Protein AF-A0A9W6P1V9-F1 (afdb_monomer_lite)

pLDDT: mean 80.66, std 15.57, range [34.44, 96.56]

Structure (mmCIF, N/CA/C/O backbone):
data_AF-A0A9W6P1V9-F1
#
_entry.id   AF-A0A9W6P1V9-F1
#
loop_
_atom_site.group_PDB
_atom_site.id
_atom_site.type_symbol
_atom_site.label_atom_id
_atom_site.label_alt_id
_atom_site.label_comp_id
_atom_site.label_asym_id
_atom_site.label_entity_id
_atom_site.label_seq_id
_atom_site.pdbx_PDB_ins_code
_atom_site.Cartn_x
_atom_site.Cartn_y
_atom_site.Cartn_z
_atom_site.occupancy
_atom_site.B_iso_or_equiv
_atom_site.auth_seq_id
_atom_site.auth_comp_id
_atom_site.auth_asym_id
_atom_site.auth_atom_id
_atom_site.pdbx_PDB_model_num
ATOM 1 N N . MET A 1 1 ? -7.495 -9.357 29.248 1.00 41.78 1 MET A N 1
ATOM 2 C CA . MET A 1 1 ? -6.090 -9.731 28.996 1.00 41.78 1 MET A CA 1
ATOM 3 C C . MET A 1 1 ? -5.977 -9.856 27.487 1.00 41.78 1 MET A C 1
ATOM 5 O O . MET A 1 1 ? -6.471 -10.828 26.953 1.00 41.78 1 MET A O 1
ATOM 9 N N . GLU A 1 2 ? -5.677 -8.783 26.758 1.00 34.44 2 GLU A N 1
ATOM 10 C CA . GLU A 1 2 ? -4.293 -8.372 26.503 1.00 34.44 2 GLU A CA 1
ATOM 11 C C . GLU A 1 2 ? -4.237 -6.887 26.076 1.00 34.44 2 GLU A C 1
ATOM 13 O O . GLU A 1 2 ? -4.436 -6.533 24.920 1.00 34.44 2 GLU A O 1
ATOM 18 N N . ALA A 1 3 ? -3.998 -5.996 27.042 1.00 36.69 3 ALA A N 1
ATOM 19 C CA . ALA A 1 3 ? -3.749 -4.567 26.825 1.00 36.69 3 ALA A CA 1
ATOM 20 C C . ALA A 1 3 ? -2.235 -4.279 26.880 1.00 36.69 3 ALA A C 1
ATOM 22 O O . ALA A 1 3 ? -1.789 -3.393 27.603 1.00 36.69 3 ALA A O 1
ATOM 23 N N . ALA A 1 4 ? -1.431 -5.084 26.176 1.00 42.25 4 ALA A N 1
ATOM 24 C CA . ALA A 1 4 ? 0.021 -5.142 26.373 1.00 42.25 4 ALA A CA 1
ATOM 25 C C . ALA A 1 4 ? 0.861 -4.910 25.099 1.00 42.25 4 ALA A C 1
ATOM 27 O O . ALA A 1 4 ? 1.992 -5.371 25.031 1.00 42.25 4 ALA A O 1
ATOM 28 N N . ALA A 1 5 ? 0.360 -4.159 24.109 1.00 46.81 5 ALA A N 1
ATOM 29 C CA . ALA A 1 5 ? 1.117 -3.868 22.877 1.00 46.81 5 ALA A CA 1
ATOM 30 C C . ALA A 1 5 ? 1.368 -2.370 22.593 1.00 46.81 5 ALA A C 1
ATOM 32 O O . ALA A 1 5 ? 1.925 -2.026 21.556 1.00 46.81 5 ALA A O 1
ATOM 33 N N . ALA A 1 6 ? 1.001 -1.453 23.497 1.00 47.28 6 ALA A N 1
ATOM 34 C CA . ALA A 1 6 ? 1.212 -0.009 23.294 1.00 47.28 6 ALA A CA 1
ATOM 35 C C . ALA A 1 6 ? 2.557 0.519 23.850 1.00 47.28 6 ALA A C 1
ATOM 37 O O . ALA A 1 6 ? 2.882 1.695 23.692 1.00 47.28 6 ALA A O 1
ATOM 38 N N . GLY A 1 7 ? 3.343 -0.336 24.516 1.00 38.47 7 GLY A N 1
ATOM 39 C CA . GLY A 1 7 ? 4.495 0.064 25.337 1.00 38.47 7 GLY A CA 1
ATOM 40 C C . GLY A 1 7 ? 5.788 0.421 24.593 1.00 38.47 7 GLY A C 1
ATOM 41 O O . GLY A 1 7 ? 6.747 0.835 25.238 1.00 38.47 7 GLY A O 1
ATOM 42 N N . HIS A 1 8 ? 5.847 0.280 23.264 1.00 48.06 8 HIS A N 1
ATOM 43 C CA . HIS A 1 8 ? 7.069 0.576 22.499 1.00 48.06 8 HIS A CA 1
ATOM 44 C C . HIS A 1 8 ? 6.814 1.245 21.143 1.00 48.06 8 HIS A C 1
ATOM 46 O O . HIS A 1 8 ? 7.535 1.027 20.171 1.00 48.06 8 HIS A O 1
ATOM 52 N N . LEU A 1 9 ? 5.781 2.088 21.068 1.00 50.62 9 LEU A N 1
ATOM 53 C CA . LEU A 1 9 ? 5.585 2.961 19.912 1.00 50.62 9 LEU A CA 1
ATOM 54 C C . LEU A 1 9 ? 6.809 3.890 19.800 1.00 50.62 9 LEU A C 1
ATOM 56 O O . LEU A 1 9 ? 7.107 4.653 20.720 1.00 50.62 9 LEU A O 1
ATOM 60 N N . THR A 1 10 ? 7.556 3.767 18.702 1.00 59.53 10 THR A N 1
ATOM 61 C CA . THR A 1 10 ? 8.839 4.446 18.473 1.00 59.53 10 THR A CA 1
ATOM 62 C C . THR A 1 10 ? 8.734 5.970 18.644 1.00 59.53 10 THR A C 1
ATOM 64 O O . THR A 1 10 ? 7.680 6.550 18.375 1.00 59.53 10 THR A O 1
ATOM 67 N N . PRO A 1 11 ? 9.827 6.671 19.017 1.00 60.91 11 PRO A N 1
ATOM 68 C CA . PRO A 1 11 ? 9.830 8.133 19.155 1.00 60.91 11 PRO A CA 1
ATOM 69 C C . PRO A 1 11 ? 9.291 8.877 17.922 1.00 60.91 11 PRO A C 1
ATOM 71 O O . PRO A 1 11 ? 8.658 9.920 18.062 1.00 60.91 11 PRO A O 1
ATOM 74 N N . ARG A 1 12 ? 9.470 8.301 16.722 1.00 70.88 12 ARG A N 1
ATOM 75 C CA . ARG A 1 12 ? 8.959 8.824 15.443 1.00 70.88 12 ARG A CA 1
ATOM 76 C C . ARG A 1 12 ? 7.430 8.932 15.384 1.00 70.88 12 ARG A C 1
ATOM 78 O O . ARG A 1 12 ? 6.927 9.834 14.729 1.00 70.88 12 ARG A O 1
ATOM 85 N N . LEU A 1 13 ? 6.685 8.076 16.088 1.00 67.06 13 LEU A N 1
ATOM 86 C CA . LEU A 1 13 ? 5.215 8.147 16.136 1.00 67.06 13 LEU A CA 1
ATOM 87 C C . LEU A 1 13 ? 4.699 9.324 16.980 1.00 67.06 13 LEU A C 1
ATOM 89 O O . LEU A 1 13 ? 3.519 9.658 16.907 1.00 67.06 13 LEU A O 1
ATOM 93 N N . ARG A 1 14 ? 5.569 9.962 17.777 1.00 74.00 14 ARG A N 1
ATOM 94 C CA . ARG A 1 14 ? 5.253 11.175 18.552 1.00 74.00 14 ARG A CA 1
ATOM 95 C C . ARG A 1 14 ? 5.633 12.467 17.828 1.00 74.00 14 ARG A C 1
ATOM 97 O O . ARG A 1 14 ? 5.340 13.546 18.346 1.00 74.00 14 ARG A O 1
ATOM 104 N N . THR A 1 15 ? 6.284 12.379 16.667 1.00 78.56 15 THR A N 1
ATOM 105 C CA . THR A 1 15 ? 6.623 13.549 15.857 1.00 78.56 15 THR A CA 1
ATOM 106 C C . THR A 1 15 ? 5.342 14.278 15.471 1.00 78.56 15 THR A C 1
ATOM 108 O O . THR A 1 15 ? 4.416 13.671 14.940 1.00 78.56 15 THR A O 1
ATOM 111 N N . ARG A 1 16 ? 5.290 15.585 15.736 1.00 79.88 16 ARG A N 1
ATOM 112 C CA . ARG A 1 16 ? 4.231 16.464 15.235 1.00 79.88 16 ARG A CA 1
ATOM 113 C C . ARG A 1 16 ? 4.710 17.060 13.913 1.00 79.88 16 ARG A C 1
ATOM 115 O O . ARG A 1 16 ? 5.626 17.881 13.959 1.00 79.88 16 ARG A O 1
ATOM 122 N N . PRO A 1 17 ? 4.155 16.649 12.759 1.00 80.12 17 PRO A N 1
ATOM 123 C CA . PRO A 1 17 ? 4.463 17.313 11.500 1.00 80.12 17 PRO A CA 1
ATOM 124 C C . PRO A 1 17 ? 4.021 18.776 11.593 1.00 80.12 17 PRO A C 1
ATOM 126 O O . PRO A 1 17 ? 2.990 19.064 12.208 1.00 80.12 17 PRO A O 1
ATOM 129 N N . GLY A 1 18 ? 4.778 19.699 10.999 1.00 80.75 18 GLY A N 1
ATOM 130 C CA . GLY A 1 18 ? 4.289 21.067 10.817 1.00 80.75 18 GLY A CA 1
ATOM 131 C C . GLY A 1 18 ? 3.092 21.107 9.863 1.00 80.75 18 GLY A C 1
ATOM 132 O O . GLY A 1 18 ? 2.766 20.108 9.223 1.00 80.75 18 GLY A O 1
ATOM 133 N N . GLU A 1 19 ? 2.445 22.265 9.735 1.00 75.56 19 GLU A N 1
ATOM 134 C CA . GLU A 1 19 ? 1.196 22.425 8.963 1.00 75.56 19 GLU A CA 1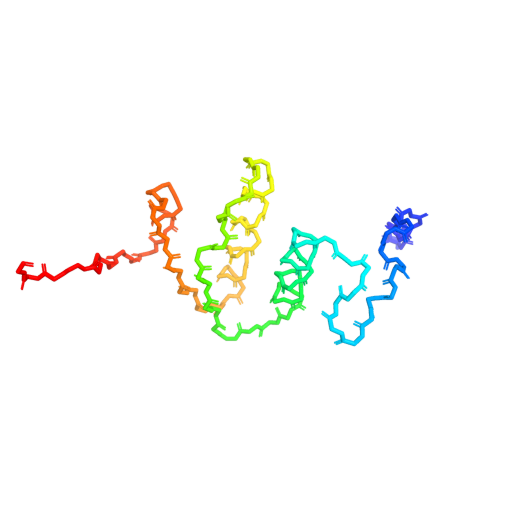
ATOM 135 C C . GLU A 1 19 ? 1.300 21.961 7.499 1.00 75.56 19 GLU A C 1
ATOM 137 O O . GLU A 1 19 ? 0.318 21.506 6.919 1.00 75.56 19 GLU A O 1
ATOM 142 N N . THR A 1 20 ? 2.501 22.002 6.918 1.00 76.75 20 THR A N 1
ATOM 143 C CA . THR A 1 20 ? 2.800 21.548 5.550 1.00 76.75 20 THR A CA 1
ATOM 144 C C . THR A 1 20 ? 3.438 20.155 5.479 1.00 76.75 20 THR A C 1
ATOM 146 O O . THR A 1 20 ? 3.930 19.751 4.429 1.00 76.75 20 THR A O 1
ATOM 149 N N . GLY A 1 21 ? 3.471 19.408 6.587 1.00 71.31 21 GLY A N 1
ATOM 150 C CA . GLY A 1 21 ? 4.187 18.132 6.696 1.00 71.31 21 GLY A CA 1
ATOM 151 C C . GLY A 1 21 ? 5.687 18.280 6.979 1.00 71.31 21 GLY A C 1
ATOM 152 O O . GLY A 1 21 ? 6.429 17.303 6.869 1.00 71.31 21 GLY A O 1
ATOM 153 N N . SER A 1 22 ? 6.149 19.480 7.354 1.00 77.25 22 SER A N 1
ATOM 154 C CA . SER A 1 22 ? 7.550 19.711 7.716 1.00 77.25 22 SER A CA 1
ATOM 155 C C . SER A 1 22 ? 7.981 18.811 8.883 1.00 77.25 22 SER A C 1
ATOM 157 O O . SER A 1 22 ? 7.213 18.550 9.811 1.00 77.25 22 SER A O 1
ATOM 159 N N . GLY A 1 23 ? 9.209 18.290 8.812 1.00 79.00 23 GLY A N 1
ATOM 160 C CA . GLY A 1 23 ? 9.719 17.295 9.765 1.00 79.00 23 GLY A CA 1
ATOM 161 C C . GLY A 1 23 ? 9.449 15.834 9.380 1.00 79.00 23 GLY A C 1
ATOM 162 O O . GLY A 1 23 ? 9.905 14.940 10.090 1.00 79.00 23 GLY A O 1
ATOM 163 N N . LEU A 1 24 ? 8.772 15.584 8.253 1.00 82.31 24 LEU A N 1
ATOM 164 C CA . LEU A 1 24 ? 8.685 14.272 7.612 1.00 82.31 24 LEU A CA 1
ATOM 165 C C . LEU A 1 24 ? 9.499 14.271 6.314 1.00 82.31 24 LEU A C 1
ATOM 167 O O . LEU A 1 24 ? 9.441 15.214 5.526 1.00 82.31 24 LEU A O 1
ATOM 171 N N . SER A 1 25 ? 10.232 13.190 6.058 1.00 82.19 25 SER A N 1
ATOM 172 C CA . SER A 1 25 ? 10.716 12.897 4.704 1.00 82.19 25 SER A CA 1
ATOM 173 C C . SER A 1 25 ? 9.540 12.605 3.761 1.00 82.19 25 SER A C 1
ATOM 175 O O . SER A 1 25 ? 8.460 12.212 4.207 1.00 82.19 25 SER A O 1
ATOM 177 N N . GLY A 1 26 ? 9.747 12.723 2.444 1.00 77.94 26 GLY A N 1
ATOM 178 C CA . GLY A 1 26 ? 8.702 12.411 1.456 1.00 77.94 26 GLY A CA 1
ATOM 179 C C . GLY A 1 26 ? 8.121 10.998 1.615 1.00 77.94 26 GLY A C 1
ATOM 180 O O . GLY A 1 26 ? 6.905 10.815 1.587 1.00 77.94 26 GLY A O 1
ATOM 181 N N . GLY A 1 27 ? 8.974 10.007 1.902 1.00 75.06 27 GLY A N 1
ATOM 182 C CA . GLY A 1 27 ? 8.536 8.636 2.183 1.00 75.06 27 GLY A CA 1
ATOM 183 C C . GLY A 1 27 ? 7.737 8.497 3.485 1.00 75.06 27 GLY A C 1
ATOM 184 O O . GLY A 1 27 ? 6.791 7.714 3.548 1.00 75.06 27 GLY A O 1
ATOM 185 N N . GLU A 1 28 ? 8.060 9.269 4.526 1.00 81.50 28 GLU A N 1
ATOM 186 C CA . GLU A 1 28 ? 7.281 9.281 5.773 1.00 81.50 28 GLU A CA 1
ATOM 187 C C . GLU A 1 28 ? 5.916 9.938 5.593 1.00 81.50 28 GLU A C 1
ATOM 189 O O . GLU A 1 28 ? 4.923 9.398 6.077 1.00 81.50 28 GLU A O 1
ATOM 194 N N . ALA A 1 29 ? 5.844 11.050 4.859 1.00 81.00 29 ALA A N 1
ATOM 195 C CA . ALA A 1 29 ? 4.578 11.693 4.526 1.00 81.00 29 ALA A CA 1
ATOM 196 C C . ALA A 1 29 ? 3.671 10.752 3.711 1.00 81.00 29 ALA A C 1
ATOM 198 O O . ALA A 1 29 ? 2.485 10.617 4.022 1.00 81.00 29 ALA A O 1
ATOM 199 N N . ARG A 1 30 ? 4.237 10.024 2.733 1.00 74.56 30 ARG A N 1
ATOM 200 C CA . ARG A 1 30 ? 3.507 9.021 1.937 1.00 74.56 30 ARG A CA 1
ATOM 201 C C . ARG A 1 30 ? 2.983 7.874 2.802 1.00 74.56 30 ARG A C 1
ATOM 203 O O . ARG A 1 30 ? 1.792 7.569 2.750 1.00 74.56 30 ARG A O 1
ATOM 210 N N . ARG A 1 31 ? 3.834 7.282 3.652 1.00 77.12 31 ARG A N 1
ATOM 211 C CA . ARG A 1 31 ? 3.425 6.211 4.582 1.00 77.12 31 ARG A CA 1
ATOM 212 C C . ARG A 1 31 ? 2.367 6.679 5.578 1.00 77.12 31 ARG A C 1
ATOM 214 O O . ARG A 1 31 ? 1.438 5.928 5.851 1.00 77.12 31 ARG A O 1
ATOM 221 N N . LEU A 1 32 ? 2.469 7.906 6.093 1.00 82.94 32 LEU A N 1
ATOM 222 C CA . LEU A 1 32 ? 1.468 8.471 6.998 1.00 82.94 32 LEU A CA 1
ATOM 223 C C . LEU A 1 32 ? 0.120 8.678 6.295 1.00 82.94 32 LEU A C 1
ATOM 225 O O . LEU A 1 32 ? -0.915 8.354 6.871 1.00 82.94 32 LEU A O 1
ATOM 229 N N . SER A 1 33 ? 0.120 9.177 5.055 1.00 78.31 33 SER A N 1
ATOM 230 C CA . SER A 1 33 ? -1.099 9.319 4.246 1.00 78.31 33 SER A CA 1
ATOM 231 C C . SER A 1 33 ? -1.792 7.971 4.037 1.00 78.31 33 SER A C 1
ATOM 233 O O . SER A 1 33 ? -2.982 7.827 4.322 1.00 78.31 33 SER A O 1
ATOM 235 N N . LEU A 1 34 ? -1.023 6.951 3.648 1.00 75.44 34 LEU A N 1
ATOM 236 C CA . LEU A 1 34 ? -1.538 5.597 3.495 1.00 75.44 34 LEU A CA 1
ATOM 237 C C . LEU A 1 34 ? -2.060 5.030 4.823 1.00 75.44 34 LEU A C 1
ATOM 239 O O . LEU A 1 34 ? -3.172 4.517 4.867 1.00 75.44 34 LEU A O 1
ATOM 243 N N . ALA A 1 35 ? -1.301 5.154 5.915 1.00 80.19 35 ALA A N 1
ATOM 244 C CA . ALA A 1 35 ? -1.735 4.688 7.230 1.00 80.19 35 ALA A CA 1
ATOM 245 C C . ALA A 1 35 ? -3.056 5.348 7.654 1.00 80.19 35 ALA A C 1
ATOM 247 O O . ALA A 1 35 ? -3.948 4.668 8.152 1.00 80.19 35 ALA A O 1
ATOM 248 N N . ARG A 1 36 ? -3.230 6.652 7.395 1.00 79.19 36 ARG A N 1
ATOM 249 C CA . ARG A 1 36 ? -4.499 7.356 7.640 1.00 79.19 36 ARG A CA 1
ATOM 250 C C . ARG A 1 36 ? -5.648 6.799 6.802 1.00 79.19 36 ARG A C 1
ATOM 252 O O . ARG A 1 36 ? -6.741 6.652 7.336 1.00 79.19 36 ARG A O 1
ATOM 259 N N . ALA A 1 37 ? -5.409 6.484 5.530 1.00 71.44 37 ALA A N 1
ATOM 260 C CA . ALA A 1 37 ? -6.416 5.877 4.661 1.00 71.44 37 ALA A CA 1
ATOM 261 C C . ALA A 1 37 ? -6.799 4.451 5.102 1.00 71.44 37 ALA A C 1
ATOM 263 O O . ALA A 1 37 ? -7.950 4.053 4.958 1.00 71.44 37 ALA A O 1
ATOM 264 N N . LEU A 1 38 ? -5.855 3.693 5.670 1.00 72.12 38 LEU A N 1
ATOM 265 C CA . LEU A 1 38 ? -6.088 2.335 6.174 1.00 72.12 38 LEU A CA 1
ATOM 266 C C . LEU A 1 38 ? -6.719 2.294 7.578 1.00 72.12 38 LEU A C 1
ATOM 268 O O . LEU A 1 38 ? -7.275 1.272 7.965 1.00 72.12 38 LEU A O 1
ATOM 272 N N . LEU A 1 39 ? -6.633 3.375 8.360 1.00 79.38 39 LEU A N 1
ATOM 273 C CA . LE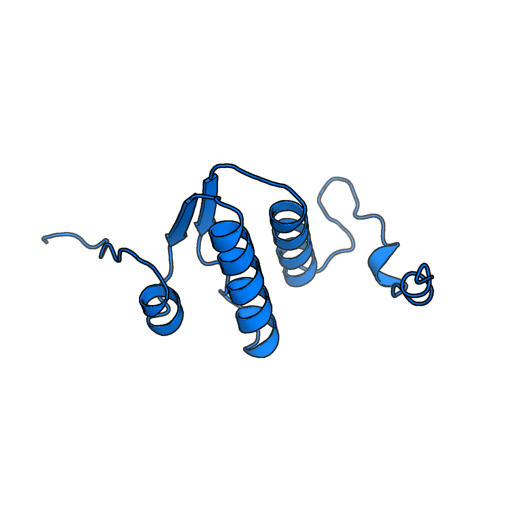U A 1 39 ? -7.246 3.459 9.695 1.00 79.38 39 LEU A CA 1
ATOM 274 C C . LEU A 1 39 ? -8.761 3.707 9.658 1.00 79.38 39 LEU A C 1
ATOM 276 O O . LEU A 1 39 ? -9.422 3.601 10.690 1.00 79.38 39 LEU A O 1
ATOM 280 N N . THR A 1 40 ? -9.318 4.055 8.501 1.00 75.38 40 THR A N 1
ATOM 281 C CA . THR A 1 40 ? -10.755 4.279 8.323 1.00 75.38 40 THR A CA 1
ATOM 282 C C . THR A 1 40 ? -11.435 3.057 7.694 1.00 75.38 40 THR A C 1
ATOM 284 O O . THR A 1 40 ? -10.790 2.128 7.202 1.00 75.38 40 THR A O 1
ATOM 287 N N . THR A 1 41 ? -12.769 3.051 7.691 1.00 78.44 41 THR A N 1
ATOM 288 C CA . THR A 1 41 ? -13.600 2.083 6.953 1.00 78.44 41 THR A CA 1
ATOM 289 C C . THR A 1 41 ? -14.259 2.774 5.751 1.00 78.44 41 THR A C 1
ATOM 291 O O . THR A 1 41 ? -15.451 3.069 5.806 1.00 78.44 41 THR A O 1
ATOM 294 N N . PRO A 1 42 ? -13.496 3.132 4.702 1.00 83.62 42 PRO A N 1
ATOM 295 C CA . PRO A 1 42 ? -14.047 3.785 3.526 1.00 83.62 42 PRO A CA 1
ATOM 296 C C . PRO A 1 42 ? -14.857 2.795 2.683 1.00 83.62 42 PRO A C 1
ATOM 298 O O . PRO A 1 42 ? -14.457 1.643 2.521 1.00 83.62 42 PRO A O 1
ATOM 301 N N . ASP A 1 43 ? -15.938 3.275 2.070 1.00 91.25 43 ASP A N 1
ATOM 302 C CA . ASP A 1 43 ? -16.692 2.500 1.077 1.00 91.25 43 ASP A CA 1
ATOM 303 C C . ASP A 1 43 ? -15.901 2.331 -0.233 1.00 91.25 43 ASP A C 1
ATOM 305 O O . ASP A 1 43 ? -16.039 1.326 -0.932 1.00 91.25 43 ASP A O 1
ATOM 309 N N . VAL A 1 44 ? -15.045 3.309 -0.567 1.00 93.44 44 VAL A N 1
ATOM 310 C CA . VAL A 1 44 ? -14.218 3.330 -1.783 1.00 93.44 44 VAL A CA 1
ATOM 311 C C . VAL A 1 44 ? -12.813 3.855 -1.477 1.00 93.44 44 VAL A C 1
ATOM 313 O O . VAL A 1 44 ? -12.653 4.873 -0.805 1.00 93.44 44 VAL A O 1
ATOM 316 N N . ILE A 1 45 ? -11.793 3.187 -2.015 1.00 92.12 45 ILE A N 1
ATOM 317 C CA . ILE A 1 45 ? -10.385 3.590 -1.963 1.00 92.12 45 ILE A CA 1
ATOM 318 C C . ILE A 1 45 ? -9.875 3.771 -3.389 1.00 92.12 45 ILE A C 1
ATOM 320 O O . ILE A 1 45 ? -9.915 2.837 -4.190 1.00 92.12 45 ILE A O 1
ATOM 324 N N . LEU A 1 46 ? -9.355 4.965 -3.675 1.00 92.69 46 LEU A N 1
ATOM 325 C CA . LEU A 1 46 ? -8.639 5.280 -4.908 1.00 92.69 46 LEU A CA 1
ATOM 326 C C . LEU A 1 46 ? -7.151 5.407 -4.578 1.00 92.69 46 LEU A C 1
ATOM 328 O O . LEU A 1 46 ? -6.777 6.209 -3.721 1.00 92.69 46 LEU A O 1
ATOM 332 N N . ALA A 1 47 ? -6.315 4.612 -5.234 1.00 91.00 47 ALA A N 1
ATOM 333 C CA . ALA A 1 47 ? -4.880 4.580 -4.990 1.00 91.00 47 ALA A CA 1
ATOM 334 C C . ALA A 1 47 ? -4.114 4.714 -6.309 1.00 91.00 47 ALA A C 1
ATOM 336 O O . ALA A 1 47 ? -4.122 3.806 -7.138 1.00 91.00 47 ALA A O 1
ATOM 337 N N . ASP A 1 48 ? -3.457 5.858 -6.481 1.00 91.56 48 ASP A N 1
ATOM 338 C CA . ASP A 1 48 ? -2.613 6.150 -7.636 1.00 91.56 48 ASP A CA 1
ATOM 339 C C .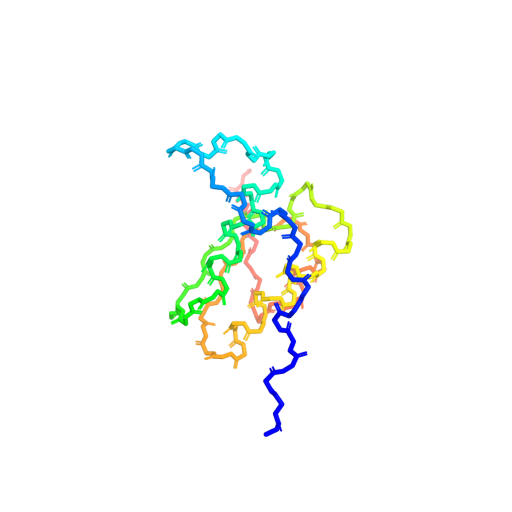 ASP A 1 48 ? -1.156 5.798 -7.318 1.00 91.56 48 ASP A C 1
ATOM 341 O O . ASP A 1 48 ? -0.565 6.350 -6.384 1.00 91.56 48 ASP A O 1
ATOM 345 N N . GLU A 1 49 ? -0.618 4.809 -8.032 1.00 91.69 49 GLU A N 1
ATOM 346 C CA . GLU A 1 49 ? 0.729 4.261 -7.865 1.00 91.69 49 GLU A CA 1
ATOM 347 C C . GLU A 1 49 ? 1.118 4.036 -6.387 1.00 91.69 49 GLU A C 1
ATOM 349 O O . GLU A 1 49 ? 2.102 4.598 -5.889 1.00 91.69 49 GLU A O 1
ATOM 354 N N . PRO A 1 50 ? 0.349 3.236 -5.619 1.00 87.38 50 PRO A N 1
ATOM 355 C CA . PRO A 1 50 ? 0.493 3.165 -4.161 1.00 87.38 50 PRO A CA 1
ATOM 356 C C . PRO A 1 50 ? 1.846 2.624 -3.692 1.00 87.38 50 PRO A C 1
ATOM 358 O O . PRO A 1 50 ? 2.251 2.888 -2.560 1.00 87.38 50 PRO A O 1
ATOM 361 N N . THR A 1 51 ? 2.534 1.874 -4.548 1.00 89.19 51 THR A N 1
ATOM 362 C CA . THR A 1 51 ? 3.806 1.206 -4.265 1.00 89.19 51 THR A CA 1
ATOM 363 C C . THR A 1 51 ? 5.004 1.859 -4.954 1.00 89.19 51 THR A C 1
ATOM 365 O O . THR A 1 51 ? 6.126 1.397 -4.756 1.00 89.19 51 THR A O 1
ATOM 368 N N . ALA A 1 52 ? 4.802 2.937 -5.722 1.00 87.56 52 ALA A N 1
ATOM 369 C CA . ALA A 1 52 ? 5.895 3.619 -6.409 1.00 87.56 52 ALA A CA 1
ATOM 370 C C . ALA A 1 52 ? 6.928 4.188 -5.425 1.00 87.56 52 ALA A C 1
ATOM 372 O O . ALA A 1 52 ? 6.579 4.742 -4.377 1.00 87.56 52 ALA A O 1
ATOM 373 N N . ASP A 1 53 ? 8.202 4.050 -5.798 1.00 84.56 53 ASP A N 1
ATOM 374 C CA . ASP A 1 53 ? 9.377 4.496 -5.038 1.00 84.56 53 ASP A CA 1
ATOM 375 C C . ASP A 1 53 ? 9.525 3.862 -3.640 1.00 84.56 53 ASP A C 1
ATOM 377 O O . ASP A 1 53 ? 10.276 4.365 -2.799 1.00 84.56 53 ASP A O 1
ATOM 381 N N . LEU A 1 54 ? 8.812 2.763 -3.365 1.00 83.94 54 LEU A N 1
ATOM 382 C CA . LEU A 1 54 ? 8.946 1.999 -2.126 1.00 83.94 54 LEU A CA 1
ATOM 383 C C . LEU A 1 54 ? 9.903 0.822 -2.322 1.00 83.94 54 LEU A C 1
ATOM 385 O O . LEU A 1 54 ? 9.950 0.196 -3.380 1.00 83.94 54 LEU A O 1
ATOM 389 N N . ASP A 1 55 ? 10.645 0.485 -1.269 1.00 86.81 55 ASP A N 1
ATOM 390 C CA . ASP A 1 55 ? 11.359 -0.785 -1.211 1.00 86.81 55 ASP A CA 1
ATOM 391 C C . ASP A 1 55 ? 10.370 -1.967 -1.209 1.00 86.81 55 ASP A C 1
ATOM 393 O O . ASP A 1 55 ? 9.187 -1.820 -0.887 1.00 86.81 55 ASP A O 1
ATOM 397 N N . ALA A 1 56 ? 10.859 -3.156 -1.564 1.00 86.56 56 ALA A N 1
ATOM 398 C CA . ALA A 1 56 ? 10.017 -4.336 -1.754 1.00 86.56 56 ALA A CA 1
ATOM 399 C C . ALA A 1 56 ? 9.229 -4.743 -0.495 1.00 86.56 56 ALA A C 1
ATOM 401 O O . ALA A 1 56 ? 8.086 -5.198 -0.602 1.00 86.56 56 ALA A O 1
ATOM 402 N N . GLU A 1 57 ? 9.815 -4.580 0.695 1.00 87.38 57 GLU A N 1
ATOM 403 C CA . GLU A 1 57 ? 9.155 -4.919 1.957 1.00 87.38 57 GLU A CA 1
ATOM 404 C C . GLU A 1 57 ? 8.012 -3.941 2.237 1.00 87.38 57 GLU A C 1
ATOM 406 O O . GLU A 1 57 ? 6.873 -4.359 2.480 1.00 87.38 57 GLU A O 1
ATOM 411 N N . THR A 1 58 ? 8.282 -2.640 2.111 1.00 82.69 58 THR A N 1
ATOM 412 C CA . THR A 1 58 ? 7.266 -1.602 2.282 1.00 82.69 58 THR A CA 1
ATOM 413 C C . THR A 1 58 ? 6.149 -1.749 1.246 1.00 82.69 58 THR A C 1
ATOM 415 O O . THR A 1 58 ? 4.977 -1.747 1.620 1.00 82.69 58 THR A O 1
ATOM 418 N N . ALA A 1 59 ? 6.469 -1.942 -0.038 1.00 88.00 59 ALA A N 1
ATOM 419 C CA . ALA A 1 59 ? 5.482 -2.124 -1.108 1.00 88.00 59 ALA A CA 1
ATOM 420 C C . ALA A 1 59 ? 4.543 -3.314 -0.842 1.00 88.00 59 ALA A C 1
ATOM 422 O O . ALA A 1 59 ? 3.322 -3.216 -1.026 1.00 88.00 59 ALA A O 1
ATOM 423 N N . ARG A 1 60 ? 5.095 -4.427 -0.341 1.00 89.31 60 ARG A N 1
ATOM 424 C CA . ARG A 1 60 ? 4.311 -5.595 0.071 1.00 89.31 60 ARG A CA 1
ATOM 425 C C . ARG A 1 60 ? 3.360 -5.245 1.214 1.00 89.31 60 ARG A C 1
ATOM 427 O O . ARG A 1 60 ? 2.173 -5.546 1.115 1.00 89.31 60 ARG A O 1
ATOM 434 N N . ALA A 1 61 ? 3.851 -4.585 2.264 1.00 87.31 61 ALA A N 1
ATOM 435 C CA . ALA A 1 61 ? 3.027 -4.191 3.408 1.00 87.31 61 ALA A CA 1
ATOM 436 C C . ALA A 1 61 ? 1.872 -3.256 3.000 1.00 87.31 61 ALA A C 1
ATOM 438 O O . ALA A 1 61 ? 0.733 -3.459 3.425 1.00 87.31 61 ALA A O 1
ATOM 439 N N . VAL A 1 62 ? 2.143 -2.281 2.125 1.00 88.06 62 VAL A N 1
ATOM 440 C CA . VAL A 1 62 ? 1.123 -1.390 1.545 1.00 88.06 62 VAL A CA 1
ATOM 441 C C . VAL A 1 62 ? 0.050 -2.186 0.805 1.00 88.06 62 VAL A C 1
ATOM 443 O O . VAL A 1 62 ? -1.144 -1.987 1.036 1.00 88.06 62 VAL A O 1
ATOM 446 N N . THR A 1 63 ? 0.476 -3.110 -0.055 1.00 91.12 63 THR A N 1
ATOM 447 C CA . THR A 1 63 ? -0.432 -3.923 -0.866 1.00 91.12 63 THR A CA 1
ATOM 448 C C . THR A 1 63 ? -1.350 -4.785 0.000 1.00 91.12 63 THR A C 1
ATOM 450 O O . THR A 1 63 ? -2.563 -4.793 -0.213 1.00 91.12 63 THR A O 1
ATOM 453 N N . GLU A 1 64 ? -0.804 -5.477 1.007 1.00 92.06 64 GLU A N 1
ATOM 454 C CA . GLU A 1 64 ? -1.623 -6.272 1.934 1.00 92.06 64 GLU A CA 1
ATOM 455 C C . GLU A 1 64 ? -2.607 -5.398 2.720 1.00 92.06 64 GLU A C 1
ATOM 457 O O . GLU A 1 64 ? -3.761 -5.780 2.917 1.00 92.06 64 GLU A O 1
ATOM 462 N N . GLY A 1 65 ? -2.188 -4.191 3.114 1.00 90.19 65 GLY A N 1
ATOM 463 C CA . GLY A 1 65 ? -3.059 -3.211 3.758 1.00 90.19 65 GLY A CA 1
ATOM 464 C C . GLY A 1 65 ? -4.276 -2.867 2.897 1.00 90.19 65 GLY A C 1
ATOM 465 O O . GLY A 1 65 ? -5.413 -3.011 3.355 1.00 90.19 65 GLY A O 1
ATOM 466 N N . LEU A 1 66 ? -4.055 -2.488 1.636 1.00 90.44 66 LEU A N 1
ATOM 467 C CA . LEU A 1 66 ? -5.125 -2.142 0.692 1.00 90.44 66 LEU A CA 1
ATOM 468 C C . LEU A 1 66 ? -6.073 -3.322 0.437 1.00 90.44 66 LEU A C 1
ATOM 470 O O . LEU A 1 66 ? -7.295 -3.167 0.463 1.00 90.44 66 LEU A O 1
ATOM 474 N N . LEU A 1 67 ? -5.532 -4.527 0.269 1.00 91.94 67 LEU A N 1
ATOM 475 C CA . LEU A 1 67 ? -6.339 -5.730 0.062 1.00 91.94 67 LEU A CA 1
ATOM 476 C C . LEU A 1 67 ? -7.135 -6.134 1.303 1.00 91.94 67 LEU A C 1
ATOM 478 O O . LEU A 1 67 ? -8.247 -6.646 1.181 1.00 91.94 67 LEU A O 1
ATOM 482 N N . SER A 1 68 ? -6.620 -5.852 2.499 1.00 91.38 68 SER A N 1
ATOM 483 C CA . SER A 1 68 ? -7.374 -6.063 3.733 1.00 91.38 68 SER A CA 1
ATOM 484 C C . SER A 1 68 ? -8.585 -5.127 3.842 1.00 91.38 68 SER A C 1
ATOM 486 O O . SER A 1 68 ? -9.616 -5.536 4.372 1.00 91.38 68 SER A O 1
ATOM 488 N N . GLN A 1 69 ? -8.512 -3.904 3.296 1.00 88.88 69 GLN A N 1
ATOM 489 C CA . GLN A 1 69 ? -9.673 -3.008 3.211 1.00 88.88 69 GLN A CA 1
ATOM 490 C C . GLN A 1 69 ? -10.730 -3.558 2.250 1.00 88.88 69 GLN A C 1
ATOM 492 O O . GLN A 1 69 ? -11.913 -3.552 2.583 1.00 88.88 69 GLN A O 1
ATOM 497 N N . ARG A 1 70 ? -10.307 -4.103 1.099 1.00 91.00 70 ARG A N 1
ATOM 498 C CA . ARG A 1 70 ? -11.210 -4.818 0.183 1.00 91.00 70 ARG A CA 1
ATOM 499 C C . ARG A 1 70 ? -11.914 -5.971 0.894 1.00 91.00 70 ARG A C 1
ATOM 501 O O . ARG A 1 70 ? -13.128 -6.103 0.793 1.00 91.00 70 ARG A O 1
ATOM 508 N N . ALA A 1 71 ? -11.177 -6.772 1.665 1.00 90.69 71 ALA A N 1
ATOM 509 C CA . ALA A 1 71 ? -11.754 -7.867 2.448 1.00 90.69 71 ALA A CA 1
ATOM 510 C C . ALA A 1 71 ? -12.764 -7.388 3.513 1.00 90.69 71 ALA A C 1
ATOM 512 O O . ALA A 1 71 ? -13.642 -8.150 3.908 1.00 90.69 71 ALA A O 1
ATOM 513 N N . ARG A 1 72 ? -12.669 -6.125 3.953 1.00 90.75 72 ARG A N 1
ATOM 514 C CA . ARG A 1 72 ? -13.638 -5.459 4.840 1.00 90.75 72 ARG A CA 1
ATOM 515 C C . ARG A 1 72 ? -14.838 -4.839 4.108 1.00 90.75 72 ARG A C 1
ATOM 517 O O . ARG A 1 72 ? -15.687 -4.252 4.768 1.00 90.75 72 ARG A O 1
ATOM 524 N N . GLY A 1 73 ? -14.931 -4.976 2.785 1.00 92.06 73 GLY A N 1
ATOM 525 C CA . GLY A 1 73 ? -16.059 -4.504 1.974 1.00 92.06 73 GLY A CA 1
ATOM 526 C C . GLY A 1 73 ? -15.802 -3.220 1.181 1.00 92.06 73 GLY A C 1
ATOM 527 O O . GLY A 1 73 ? -16.685 -2.794 0.441 1.00 92.06 73 GLY A O 1
ATOM 528 N N . ALA A 1 74 ? -14.612 -2.618 1.284 1.00 92.62 74 ALA A N 1
ATOM 529 C CA . ALA A 1 74 ? -14.279 -1.431 0.500 1.00 92.62 74 ALA A CA 1
ATOM 530 C C . ALA A 1 74 ? -14.095 -1.774 -0.989 1.00 92.62 74 ALA A C 1
ATOM 532 O O . ALA A 1 74 ? -13.439 -2.758 -1.341 1.00 92.62 74 ALA A O 1
ATOM 533 N N . THR A 1 75 ? -14.590 -0.918 -1.881 1.00 95.38 75 THR A N 1
ATOM 534 C CA . THR A 1 75 ? -14.234 -0.978 -3.305 1.00 95.38 75 THR A CA 1
ATOM 535 C C . THR A 1 75 ? -12.842 -0.390 -3.499 1.00 95.38 75 THR A C 1
ATOM 537 O O . THR A 1 75 ? -12.592 0.751 -3.122 1.00 95.38 75 THR A O 1
ATOM 540 N N . LEU A 1 76 ? -11.932 -1.149 -4.105 1.00 94.94 76 LEU A N 1
ATOM 541 C CA . LEU A 1 76 ? -10.554 -0.725 -4.347 1.00 94.94 76 LEU A CA 1
ATOM 542 C C . LEU A 1 76 ? -10.334 -0.460 -5.840 1.00 94.94 76 LEU A C 1
ATOM 544 O O . LEU A 1 76 ? -10.531 -1.353 -6.661 1.00 94.94 76 LEU A O 1
ATOM 548 N N . VAL A 1 77 ? -9.901 0.755 -6.180 1.00 96.56 77 VAL A N 1
ATOM 549 C CA . VAL A 1 77 ? -9.468 1.138 -7.530 1.00 96.56 77 VAL A CA 1
ATOM 550 C C . VAL A 1 77 ? -8.006 1.552 -7.455 1.00 96.56 77 VAL A C 1
ATOM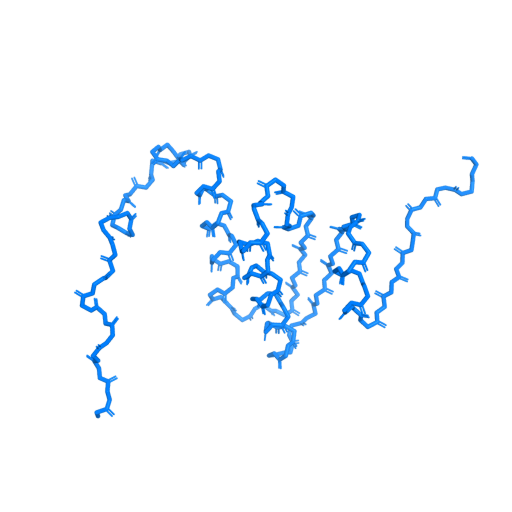 552 O O . VAL A 1 77 ? -7.660 2.506 -6.757 1.00 96.56 77 VAL A O 1
ATOM 555 N N . ILE A 1 78 ? -7.150 0.823 -8.166 1.00 95.69 78 ILE A N 1
ATOM 556 C CA . ILE A 1 78 ? -5.708 1.068 -8.203 1.00 95.69 78 ILE A CA 1
ATOM 557 C C . ILE A 1 78 ? -5.294 1.419 -9.630 1.00 95.69 78 ILE A C 1
ATOM 559 O O . ILE A 1 78 ? -5.605 0.675 -10.560 1.00 95.69 78 ILE A O 1
ATOM 563 N N . ALA A 1 79 ? -4.557 2.518 -9.782 1.00 95.69 79 ALA A N 1
ATOM 564 C CA . ALA A 1 79 ? -3.752 2.783 -10.968 1.00 95.69 79 ALA A CA 1
ATOM 565 C C . ALA A 1 79 ? -2.320 2.313 -10.687 1.00 95.69 79 ALA A C 1
ATOM 567 O O . ALA A 1 79 ? -1.715 2.712 -9.692 1.00 95.69 79 ALA A O 1
ATOM 568 N N . THR A 1 80 ? -1.810 1.400 -11.510 1.00 94.50 80 THR A N 1
ATOM 569 C CA . THR A 1 80 ? -0.457 0.865 -11.352 1.00 94.50 80 THR A CA 1
ATOM 570 C C . THR A 1 80 ? 0.082 0.309 -12.662 1.00 94.50 80 THR A C 1
ATOM 572 O O . THR A 1 80 ? -0.676 -0.218 -13.479 1.00 94.50 80 THR A O 1
ATOM 575 N N . HIS A 1 81 ? 1.399 0.381 -12.828 1.00 92.88 81 HIS A N 1
ATOM 576 C CA . HIS A 1 81 ? 2.147 -0.338 -13.859 1.00 92.88 81 HIS A CA 1
ATOM 577 C C . HIS A 1 81 ? 2.718 -1.685 -13.370 1.00 92.88 81 HIS A C 1
ATOM 579 O O . HIS A 1 81 ? 3.352 -2.388 -14.155 1.00 92.88 81 HIS A O 1
ATOM 585 N N . ASP A 1 82 ? 2.511 -2.062 -12.101 1.00 92.62 82 ASP A N 1
ATOM 586 C CA . ASP A 1 82 ? 2.987 -3.331 -11.540 1.00 92.62 82 ASP A CA 1
ATOM 587 C C . ASP A 1 82 ? 2.042 -4.494 -11.916 1.00 92.62 82 ASP A C 1
ATOM 589 O O . ASP A 1 82 ? 0.918 -4.582 -11.399 1.00 92.62 82 ASP A O 1
ATOM 593 N N . PRO A 1 83 ? 2.478 -5.439 -12.775 1.00 91.56 83 PRO A N 1
ATOM 594 C CA . PRO A 1 83 ? 1.647 -6.568 -13.179 1.00 91.56 83 PRO A CA 1
ATOM 595 C C . PRO A 1 83 ? 1.336 -7.524 -12.020 1.00 91.56 83 PRO A C 1
ATOM 597 O O . PRO A 1 83 ? 0.285 -8.166 -12.032 1.00 91.56 83 PRO A O 1
ATOM 600 N N . ALA A 1 84 ? 2.207 -7.624 -11.010 1.00 92.25 84 ALA A N 1
ATOM 601 C CA . ALA A 1 84 ? 1.978 -8.482 -9.853 1.00 92.25 84 ALA A CA 1
ATOM 602 C C . ALA A 1 84 ? 0.864 -7.920 -8.963 1.00 92.25 84 ALA A C 1
ATOM 604 O O . ALA A 1 84 ? 0.030 -8.682 -8.472 1.00 92.25 84 ALA A O 1
ATOM 605 N N . LEU A 1 85 ? 0.808 -6.596 -8.791 1.00 92.88 85 LEU A N 1
ATOM 606 C CA . LEU A 1 85 ? -0.292 -5.935 -8.094 1.00 92.88 85 LEU A CA 1
ATOM 607 C C . LEU A 1 85 ? -1.601 -6.044 -8.887 1.00 92.88 85 LEU A C 1
ATOM 609 O O . LEU A 1 85 ? -2.631 -6.413 -8.319 1.00 92.88 85 LEU A O 1
ATOM 613 N N . ALA A 1 86 ? -1.557 -5.794 -10.198 1.00 94.38 86 ALA A N 1
ATOM 614 C CA . ALA A 1 86 ? -2.726 -5.899 -11.069 1.00 94.38 86 ALA A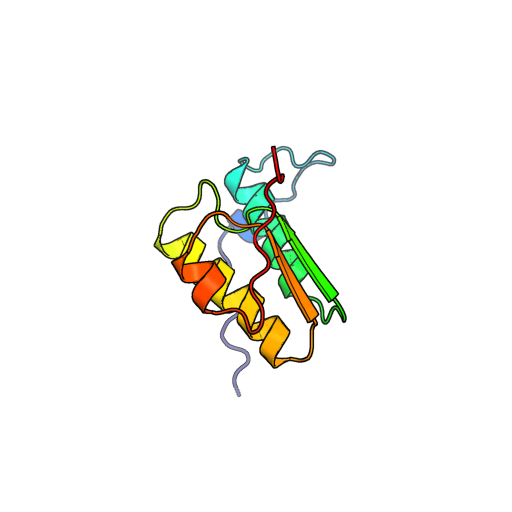 CA 1
ATOM 615 C C . ALA A 1 86 ? -3.333 -7.314 -11.060 1.00 94.38 86 ALA A C 1
ATOM 617 O O . ALA A 1 86 ? -4.548 -7.458 -10.947 1.00 94.38 86 ALA A O 1
ATOM 618 N N . ALA A 1 87 ? -2.500 -8.361 -11.085 1.00 94.81 87 ALA A N 1
ATOM 619 C CA . ALA A 1 87 ? -2.938 -9.760 -11.045 1.00 94.81 87 ALA A CA 1
ATOM 620 C C . ALA A 1 87 ? -3.698 -10.151 -9.761 1.00 94.81 87 ALA A C 1
ATOM 622 O O . ALA A 1 87 ? -4.349 -11.193 -9.725 1.00 94.81 87 ALA A O 1
ATOM 623 N N . ARG A 1 88 ? -3.629 -9.332 -8.703 1.00 94.19 88 ARG A N 1
ATOM 624 C CA . ARG A 1 88 ? -4.376 -9.538 -7.450 1.00 94.19 88 ARG A CA 1
ATOM 625 C C . ARG A 1 88 ? -5.757 -8.881 -7.456 1.00 94.19 88 ARG A C 1
ATOM 627 O O . ARG A 1 88 ? -6.486 -9.025 -6.474 1.00 94.19 88 ARG A O 1
ATOM 634 N N . MET A 1 89 ? -6.098 -8.132 -8.503 1.00 94.38 89 MET A N 1
ATOM 635 C CA . MET A 1 89 ? -7.380 -7.443 -8.637 1.00 94.38 89 MET A CA 1
ATOM 636 C C . MET A 1 89 ? -8.418 -8.330 -9.322 1.00 94.38 89 MET A C 1
ATOM 638 O O . MET A 1 89 ? -8.098 -9.150 -10.177 1.00 94.38 89 MET A O 1
ATOM 642 N N . ASP A 1 90 ? -9.690 -8.109 -8.989 1.00 95.19 90 ASP A N 1
ATOM 643 C CA . ASP A 1 90 ? -10.807 -8.831 -9.611 1.00 95.19 90 ASP A CA 1
ATOM 644 C C . ASP A 1 90 ? -11.003 -8.453 -11.085 1.00 95.19 90 ASP A C 1
ATOM 646 O O . ASP A 1 90 ? -11.528 -9.229 -11.883 1.00 95.19 90 ASP A O 1
ATOM 650 N N . ARG A 1 91 ? -10.629 -7.220 -11.443 1.00 96.31 91 ARG A N 1
ATOM 651 C CA . ARG A 1 91 ? -10.794 -6.645 -12.778 1.00 96.31 91 ARG A CA 1
ATOM 652 C C . ARG A 1 91 ? -9.573 -5.803 -13.116 1.00 96.31 91 ARG A C 1
ATOM 654 O O . ARG A 1 91 ? -9.176 -4.953 -12.326 1.00 96.31 91 ARG A O 1
ATOM 661 N N . ILE A 1 92 ? -9.033 -6.009 -14.314 1.00 96.50 92 ILE A N 1
ATOM 662 C CA . ILE A 1 92 ? -7.912 -5.239 -14.859 1.00 96.50 92 ILE A CA 1
ATOM 663 C C . ILE A 1 92 ? -8.421 -4.485 -16.086 1.00 96.50 92 ILE A C 1
ATOM 665 O O . ILE A 1 92 ? -9.019 -5.080 -16.984 1.00 96.50 92 ILE A O 1
ATOM 669 N N . ILE A 1 93 ? -8.198 -3.172 -16.112 1.00 95.62 93 ILE A N 1
ATOM 670 C CA . ILE A 1 93 ? -8.531 -2.301 -17.241 1.00 95.62 93 ILE A CA 1
ATOM 671 C C . ILE A 1 93 ? -7.219 -1.715 -17.753 1.00 95.62 93 ILE A C 1
ATOM 673 O O . ILE A 1 93 ? -6.551 -0.978 -17.034 1.00 95.62 93 ILE A O 1
ATOM 677 N N . HIS A 1 94 ? -6.852 -2.041 -18.991 1.00 93.81 94 HIS A N 1
ATOM 678 C CA . HIS A 1 94 ? -5.697 -1.430 -19.641 1.00 93.81 94 HIS A CA 1
ATOM 679 C C . HIS A 1 94 ? -6.088 -0.038 -20.140 1.00 93.81 94 HIS A C 1
ATOM 681 O O . HIS A 1 94 ? -7.007 0.096 -20.948 1.00 93.81 94 HIS A O 1
ATOM 687 N N . ILE A 1 95 ? -5.401 0.991 -19.644 1.00 88.81 95 ILE A N 1
ATOM 688 C CA . ILE A 1 95 ? -5.598 2.378 -20.068 1.00 88.81 95 ILE A CA 1
ATOM 689 C C . ILE A 1 95 ? -4.471 2.729 -21.042 1.00 88.81 95 ILE A C 1
ATOM 691 O O . ILE A 1 95 ? -3.315 2.854 -20.654 1.00 88.81 95 ILE A O 1
ATOM 695 N N . GLY A 1 96 ? -4.821 2.847 -22.320 1.00 79.62 96 GLY A N 1
ATOM 696 C CA . GLY A 1 96 ? -3.917 3.173 -23.418 1.00 79.62 96 GLY A CA 1
ATOM 697 C C . GLY A 1 96 ? -4.731 3.406 -24.688 1.00 79.62 96 GLY A C 1
ATOM 698 O O . GLY A 1 96 ? -5.709 2.700 -24.932 1.00 79.62 96 GLY A O 1
ATOM 699 N N . GLY A 1 97 ? -4.389 4.446 -25.446 1.00 58.06 97 GLY A N 1
ATOM 700 C CA . GLY A 1 97 ? -5.135 4.846 -26.635 1.00 58.06 97 GLY A CA 1
ATOM 701 C C . GLY A 1 97 ? -5.075 3.797 -27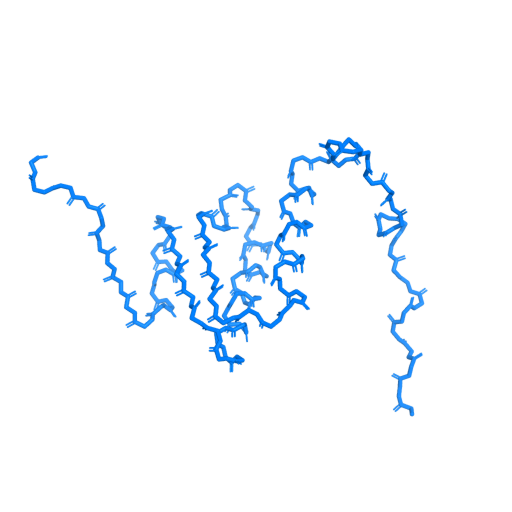.744 1.00 58.06 97 GLY A C 1
ATOM 702 O O . GLY A 1 97 ? -4.022 3.234 -28.030 1.00 58.06 97 GLY A O 1
ATOM 703 N N . ALA A 1 98 ? -6.202 3.594 -28.428 1.00 53.91 98 ALA A N 1
ATOM 704 C CA . ALA A 1 98 ? -6.139 3.339 -29.856 1.00 53.91 98 ALA A CA 1
ATOM 705 C C . ALA A 1 98 ? -5.664 4.641 -30.522 1.00 53.91 98 ALA A C 1
ATOM 707 O O . ALA A 1 98 ? -6.493 5.512 -30.765 1.00 53.91 98 ALA A O 1
ATOM 708 N N . THR A 1 99 ? -4.343 4.768 -30.696 1.00 43.56 99 THR A N 1
ATOM 709 C CA . THR A 1 99 ? -3.583 5.502 -31.736 1.00 43.56 99 THR A CA 1
ATOM 710 C C . THR A 1 99 ? -2.121 5.561 -31.334 1.00 43.56 99 THR A C 1
ATOM 712 O O . THR A 1 99 ? -1.863 6.076 -30.221 1.00 43.56 99 THR A O 1
#

Sequence (99 aa):
MEAAAAGHLTPRLRTRPGETGSGLSGGEARRLSLARALLTTPDVILADEPTADLDAETARAVTEGLLSQRARGATLVIATHDPALAARMDRIIHIGGAT

Secondary structure (DSSP, 8-state):
----S-TT--GGGG----TT-TTS-HHHHHHHHHHHHHSS--SEEEEESTTTT--HHHHHHHHHHHHHHHHTT-EEEEE-S-HHHHTTSS---------

Foldseek 3Di:
DDPDDPPPPDPVVVDDQPPVRHPDDPVRVLVVVLVVVLVDLDQEDEEEASQPPHDPVVSVVSLVSQVVSVVVNHHYDYDHPDVVSQVPDPDDDDDDDPD

Organism: NCBI:txid29401

InterPro domains:
  IPR003439 ABC transporter-like, ATP-binding domain [PF00005] (13-52)
  IPR015854 ABC transporter, lipoprotein release, LolD-like [PTHR24220] (22-94)
  IPR027417 P-loop containing nucleoside triphosphate hydrolase [G3DSA:3.40.50.300] (2-99)
  IPR027417 P-loop containing nucleoside triphosphate hydrolase [SSF52540] (10-96)

Radius of gyration: 16.28 Å; chains: 1; bounding box: 28×32×61 Å